Protein AF-A0A957ZXP7-F1 (afdb_monomer)

Nearest PDB structures (foldseek):
  4akv-assembly1_A  TM=2.451E-01  e=3.066E+00  Homo sapiens

Sequence (157 aa):
MKSYTPQIGAIFYSLWALLHIVGAAVLLQQLAGEGATAFLATVGSAAPAAEMPVVSGRVINSVLAYYAWHLLWVGLLVLVVAIWLNWRNSRAGYWLNLAVTGAIEVGLIVTLLRPGTMALTDGGLGLALWLPAVIFSSIGVFNLPPIADRQPLTADS

Secondary structure (DSSP, 8-state):
----HHHHHHHHHHHHHHHHHHHHHHHHHHHHHT-HHHHHHHHTTTS-GGG------HHHHHHHHHHHHHHHHHHHHHHHHHHHTGGGT-HHHHHHHHHHHHHHHHHHIIIIITTTSS-HHHHHHHHHHHHHHHHHHHHHHHSS--GGG--------

Structure (mmCIF, N/CA/C/O backbone):
data_AF-A0A957ZXP7-F1
#
_entry.id   AF-A0A957ZXP7-F1
#
loop_
_atom_site.group_PDB
_atom_site.id
_atom_site.type_symbol
_atom_site.label_atom_id
_atom_site.label_alt_id
_atom_site.label_comp_id
_atom_site.label_asym_id
_atom_site.label_entity_id
_atom_site.label_seq_id
_atom_site.pdbx_PDB_ins_code
_atom_site.Cartn_x
_atom_site.Cartn_y
_atom_site.Cartn_z
_atom_site.occupancy
_atom_site.B_iso_or_equiv
_atom_site.auth_seq_id
_atom_site.auth_comp_id
_atom_site.auth_asym_id
_atom_site.auth_atom_id
_atom_site.pdbx_PDB_model_num
ATOM 1 N N . MET A 1 1 ? -8.230 1.330 32.165 1.00 52.75 1 MET A N 1
ATOM 2 C CA . MET A 1 1 ? -7.358 2.208 31.346 1.00 52.75 1 MET A CA 1
ATOM 3 C C . MET A 1 1 ? -7.851 2.180 29.906 1.00 52.75 1 MET A C 1
ATOM 5 O O . MET A 1 1 ? -8.180 1.098 29.435 1.00 52.75 1 MET A O 1
ATOM 9 N N . LYS A 1 2 ? -7.945 3.325 29.214 1.00 62.47 2 LYS A N 1
ATOM 10 C CA . LYS A 1 2 ? -8.258 3.334 27.773 1.00 62.47 2 LYS A CA 1
ATOM 11 C C . LYS A 1 2 ? -7.072 2.725 27.016 1.00 62.47 2 LYS A C 1
ATOM 13 O O . LYS A 1 2 ? -5.944 3.158 27.223 1.00 62.47 2 LYS A O 1
ATOM 18 N N . SER A 1 3 ? -7.321 1.710 26.192 1.00 80.31 3 SER A N 1
ATOM 19 C CA . SER A 1 3 ? -6.294 1.129 25.323 1.00 80.31 3 SER A CA 1
ATOM 20 C C . SER A 1 3 ? -6.118 1.998 24.075 1.00 80.31 3 SER A C 1
ATOM 22 O O . SER A 1 3 ? -7.107 2.328 23.421 1.00 80.31 3 SER A O 1
ATOM 24 N N . TYR A 1 4 ? -4.870 2.352 23.756 1.00 91.38 4 TYR A N 1
ATOM 25 C CA . TYR A 1 4 ? -4.496 3.095 22.542 1.00 91.38 4 TYR A CA 1
ATOM 26 C C . TYR A 1 4 ? -4.017 2.185 21.400 1.00 91.38 4 TYR A C 1
ATOM 28 O O . TYR A 1 4 ? -3.590 2.653 20.346 1.00 91.38 4 TYR A O 1
ATOM 36 N N . THR A 1 5 ? -4.070 0.869 21.603 1.00 92.50 5 THR A N 1
ATOM 37 C CA . THR A 1 5 ? -3.621 -0.129 20.633 1.00 92.50 5 THR A CA 1
ATOM 38 C C . THR A 1 5 ? -4.253 0.037 19.239 1.00 92.50 5 THR A C 1
ATOM 40 O O . THR A 1 5 ? -3.493 0.072 18.271 1.00 92.50 5 THR A O 1
ATOM 43 N N . PRO A 1 6 ? -5.583 0.201 19.071 1.00 92.75 6 PRO A N 1
ATOM 44 C CA . PRO A 1 6 ? -6.150 0.352 17.729 1.00 92.75 6 PRO A CA 1
ATOM 45 C C . PRO A 1 6 ? -5.708 1.646 17.030 1.00 92.75 6 PRO A C 1
ATOM 47 O O . PRO A 1 6 ? -5.539 1.648 15.813 1.00 92.75 6 PRO A O 1
ATOM 50 N N . GLN A 1 7 ? -5.446 2.726 17.773 1.00 96.50 7 GLN A N 1
ATOM 51 C CA . GLN A 1 7 ? -4.915 3.972 17.217 1.00 96.50 7 GLN A CA 1
ATOM 52 C C . GLN A 1 7 ? -3.473 3.798 16.738 1.00 96.50 7 GLN A C 1
ATOM 54 O O . GLN A 1 7 ? -3.137 4.294 15.669 1.00 96.50 7 GLN A O 1
ATOM 59 N N . ILE A 1 8 ? -2.641 3.046 17.465 1.00 97.38 8 ILE A N 1
ATOM 60 C CA . ILE A 1 8 ? -1.291 2.694 17.000 1.00 97.38 8 ILE A CA 1
ATOM 61 C C . ILE A 1 8 ? -1.383 1.920 15.676 1.00 97.38 8 ILE A C 1
ATOM 63 O O . ILE A 1 8 ? -0.714 2.277 14.710 1.00 97.38 8 ILE A O 1
ATOM 67 N N . GLY A 1 9 ? -2.269 0.921 15.588 1.00 97.69 9 GLY A N 1
ATOM 68 C CA . GLY A 1 9 ? -2.510 0.191 14.339 1.00 97.69 9 GLY A CA 1
ATOM 69 C C . GLY A 1 9 ? -2.978 1.098 13.192 1.00 97.69 9 GLY A C 1
ATOM 70 O O . GLY A 1 9 ? -2.477 0.995 12.073 1.00 97.69 9 GLY A O 1
ATOM 71 N N . ALA A 1 10 ? -3.884 2.038 13.476 1.00 98.38 10 ALA A N 1
ATOM 72 C CA . ALA A 1 10 ? -4.352 3.030 12.511 1.00 98.38 10 ALA A CA 1
ATOM 73 C C . ALA A 1 10 ? -3.239 3.983 12.042 1.00 98.38 10 ALA A C 1
ATOM 75 O O . ALA A 1 10 ? -3.197 4.319 10.858 1.00 98.38 10 ALA A O 1
ATOM 76 N N . ILE A 1 11 ? -2.321 4.388 12.926 1.00 98.69 11 ILE A N 1
ATOM 77 C CA . ILE A 1 11 ? -1.144 5.192 12.566 1.00 98.69 11 ILE A CA 1
ATOM 78 C C . ILE A 1 11 ? -0.277 4.423 11.572 1.00 98.69 11 ILE A C 1
ATOM 80 O O . ILE A 1 11 ? 0.053 4.965 10.521 1.00 98.69 11 ILE A O 1
ATOM 84 N N . PHE A 1 12 ? 0.037 3.156 11.844 1.00 98.75 12 PHE A N 1
ATOM 85 C CA . PHE A 1 12 ? 0.849 2.354 10.929 1.00 98.75 12 PHE A CA 1
ATOM 86 C C . PHE A 1 12 ? 0.167 2.126 9.573 1.00 98.75 12 PHE A C 1
ATOM 88 O O . PHE A 1 12 ? 0.821 2.290 8.547 1.00 98.75 12 PHE A O 1
ATOM 95 N N . TYR A 1 13 ? -1.146 1.858 9.535 1.00 98.75 13 TYR A N 1
ATOM 96 C CA . TYR A 1 13 ? -1.884 1.819 8.264 1.00 98.75 13 TYR A CA 1
ATOM 97 C C . TYR A 1 13 ? -1.862 3.162 7.528 1.00 98.75 13 TYR A C 1
ATOM 99 O O . TYR A 1 13 ? -1.765 3.189 6.305 1.00 98.75 13 TYR A O 1
ATOM 107 N N . SER A 1 14 ? -1.928 4.278 8.256 1.00 98.81 14 SER A N 1
ATOM 108 C CA . SER A 1 14 ? -1.869 5.614 7.655 1.00 98.81 14 SER A CA 1
ATOM 109 C C . SER A 1 14 ? -0.485 5.899 7.071 1.00 98.81 14 SER A C 1
ATOM 111 O O . SER A 1 14 ? -0.386 6.390 5.954 1.00 98.81 14 SER A O 1
ATOM 113 N N . LEU A 1 15 ? 0.587 5.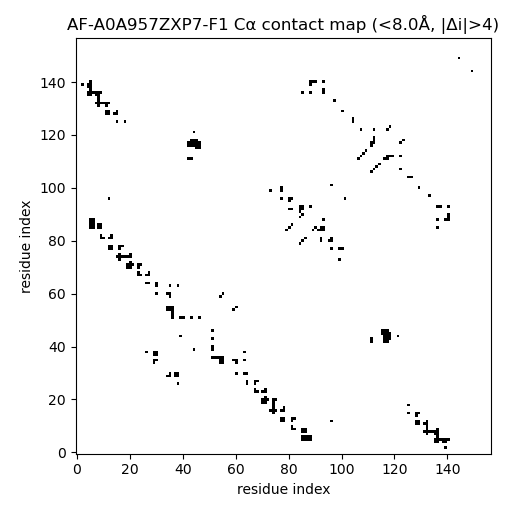541 7.782 1.00 98.81 15 LEU A N 1
ATOM 114 C CA . LEU A 1 15 ? 1.962 5.659 7.287 1.00 98.81 15 LEU A CA 1
ATOM 115 C C . LEU A 1 15 ? 2.192 4.769 6.062 1.00 98.81 15 LEU A C 1
ATOM 117 O O . LEU A 1 15 ? 2.759 5.226 5.073 1.00 98.81 15 LEU A O 1
ATOM 121 N N . TRP A 1 16 ? 1.698 3.530 6.103 1.00 98.75 16 TRP A N 1
ATOM 122 C CA . TRP A 1 16 ? 1.720 2.617 4.963 1.00 98.75 16 TRP A CA 1
ATOM 123 C C . TRP A 1 16 ? 0.999 3.221 3.755 1.00 98.75 16 TRP A C 1
ATOM 125 O O . TRP A 1 16 ? 1.525 3.217 2.645 1.00 98.75 16 TRP A O 1
ATOM 135 N N . ALA A 1 17 ? -0.183 3.799 3.965 1.00 98.81 17 ALA A N 1
ATOM 136 C CA . ALA A 1 17 ? -0.950 4.431 2.903 1.00 98.81 17 ALA A CA 1
ATOM 137 C C . ALA A 1 17 ? -0.224 5.640 2.304 1.00 98.81 17 ALA A C 1
ATOM 139 O O . ALA A 1 17 ? -0.157 5.771 1.084 1.00 98.81 17 ALA A O 1
ATOM 140 N N . LEU A 1 18 ? 0.352 6.500 3.148 1.00 98.81 18 LEU A N 1
ATOM 141 C CA . LEU A 1 18 ? 1.119 7.665 2.707 1.00 98.81 18 LEU A CA 1
ATOM 142 C C . LEU A 1 18 ? 2.351 7.259 1.894 1.00 98.81 18 LEU A C 1
ATOM 144 O O . LEU A 1 18 ? 2.593 7.857 0.848 1.00 98.81 18 LEU A O 1
ATOM 148 N N . LEU A 1 19 ? 3.076 6.219 2.319 1.00 98.38 19 LEU A N 1
ATOM 149 C CA . LEU A 1 19 ? 4.191 5.655 1.557 1.00 98.38 19 LEU A CA 1
ATOM 150 C C . LEU A 1 19 ? 3.755 5.280 0.133 1.00 98.38 19 LEU A C 1
ATOM 152 O O . LEU A 1 19 ? 4.416 5.661 -0.828 1.00 98.38 19 LEU A O 1
ATOM 156 N N . HIS A 1 20 ? 2.626 4.585 -0.011 1.00 98.38 20 HIS A N 1
ATOM 157 C CA . HIS A 1 20 ? 2.142 4.122 -1.313 1.00 98.38 20 HIS A CA 1
ATOM 158 C C . HIS A 1 20 ? 1.532 5.238 -2.166 1.00 98.38 20 HIS A C 1
ATOM 160 O O . HIS A 1 20 ? 1.693 5.219 -3.382 1.00 98.38 20 HIS A O 1
ATOM 166 N N . ILE A 1 21 ? 0.893 6.240 -1.556 1.00 98.81 21 ILE A N 1
ATOM 167 C CA . ILE A 1 21 ? 0.432 7.450 -2.255 1.00 98.81 21 ILE A CA 1
ATOM 168 C C . ILE A 1 21 ? 1.629 8.204 -2.845 1.00 98.81 21 ILE A C 1
ATOM 170 O O . ILE A 1 21 ? 1.619 8.550 -4.026 1.00 98.81 21 ILE A O 1
ATOM 174 N N . VAL A 1 22 ? 2.669 8.436 -2.037 1.00 98.50 22 VAL A N 1
ATOM 175 C CA . VAL A 1 22 ? 3.886 9.133 -2.476 1.00 98.50 22 VAL A CA 1
ATOM 176 C C . VAL A 1 22 ? 4.632 8.305 -3.518 1.00 98.50 22 VAL A C 1
ATOM 178 O O . VAL A 1 22 ? 4.977 8.834 -4.571 1.00 98.50 22 VAL A O 1
ATOM 181 N N . GLY A 1 23 ? 4.822 7.007 -3.276 1.00 97.56 23 GLY A N 1
ATOM 182 C CA . GLY A 1 23 ? 5.458 6.098 -4.229 1.00 97.56 23 GLY A CA 1
ATOM 183 C C . GLY A 1 23 ? 4.726 6.068 -5.571 1.00 97.56 23 GLY A C 1
ATOM 184 O O . GLY A 1 23 ? 5.348 6.228 -6.616 1.00 97.56 23 GLY A O 1
ATOM 185 N N . ALA A 1 24 ? 3.395 5.971 -5.559 1.00 98.38 24 ALA A N 1
ATOM 186 C CA . ALA A 1 24 ? 2.586 6.039 -6.771 1.00 98.38 24 ALA A CA 1
ATOM 187 C C . ALA A 1 24 ? 2.745 7.373 -7.516 1.00 98.38 24 ALA A C 1
ATOM 189 O O . ALA A 1 24 ? 2.884 7.377 -8.738 1.00 98.38 24 ALA A O 1
ATOM 190 N N . ALA A 1 25 ? 2.757 8.501 -6.798 1.00 98.44 25 ALA A N 1
ATOM 191 C CA . ALA A 1 25 ? 2.963 9.816 -7.400 1.00 98.44 25 ALA A CA 1
ATOM 192 C C . ALA A 1 25 ? 4.349 9.941 -8.057 1.00 98.44 25 ALA A C 1
ATOM 194 O O . ALA A 1 25 ? 4.447 10.435 -9.180 1.00 98.44 25 ALA A O 1
ATOM 195 N N . VAL A 1 26 ? 5.400 9.440 -7.399 1.00 97.81 26 VAL A N 1
ATOM 196 C CA . VAL A 1 26 ? 6.764 9.396 -7.951 1.00 97.81 26 VAL A CA 1
ATOM 197 C C . VAL A 1 26 ? 6.814 8.538 -9.215 1.00 97.81 26 VAL A C 1
ATOM 199 O O . VAL A 1 26 ? 7.325 8.987 -10.237 1.00 97.81 26 VAL A O 1
ATOM 202 N N . LEU A 1 27 ? 6.223 7.342 -9.190 1.00 97.75 27 LEU A N 1
ATOM 203 C CA . LEU A 1 27 ? 6.184 6.448 -10.350 1.00 97.75 27 LEU A CA 1
ATOM 204 C C . LEU A 1 27 ? 5.421 7.064 -11.536 1.00 97.75 27 LEU A C 1
ATOM 206 O O . LEU A 1 27 ? 5.847 6.943 -12.685 1.00 97.75 27 LEU A O 1
ATOM 210 N N . LEU A 1 28 ? 4.311 7.762 -11.275 1.00 98.00 28 LEU A N 1
ATOM 211 C CA . LEU A 1 28 ? 3.573 8.504 -12.303 1.00 98.00 28 LEU A CA 1
ATOM 212 C C . LEU A 1 28 ? 4.408 9.653 -12.884 1.00 98.00 28 LEU A C 1
ATOM 214 O O . LEU A 1 28 ? 4.392 9.866 -14.097 1.00 98.00 28 LEU A O 1
ATOM 218 N N . GLN A 1 29 ? 5.162 10.370 -12.046 1.00 97.44 29 GLN A N 1
ATOM 219 C CA . GLN A 1 29 ? 6.054 11.440 -12.492 1.00 97.44 29 GLN A CA 1
ATOM 220 C C . GLN A 1 29 ? 7.198 10.902 -13.364 1.00 97.44 29 GLN A C 1
ATOM 222 O O . GLN A 1 29 ? 7.461 11.461 -14.429 1.00 97.44 29 GLN A O 1
ATOM 227 N N . GLN A 1 30 ? 7.828 9.793 -12.964 1.00 95.88 30 GLN A N 1
ATOM 228 C CA . GLN A 1 30 ? 8.854 9.112 -13.761 1.00 95.88 30 GLN A CA 1
ATOM 229 C C . GLN A 1 30 ? 8.304 8.692 -15.126 1.00 95.88 30 GLN A C 1
ATOM 231 O O . GLN A 1 30 ? 8.927 8.950 -16.151 1.00 95.88 30 GLN A O 1
ATOM 236 N N . LEU A 1 31 ? 7.104 8.110 -15.174 1.00 95.56 31 LEU A N 1
ATOM 237 C CA . LEU A 1 31 ? 6.480 7.714 -16.439 1.00 95.56 31 LEU A CA 1
ATOM 238 C C . LEU A 1 31 ? 6.187 8.903 -17.360 1.00 95.56 31 LEU A C 1
ATOM 240 O O . LEU A 1 31 ? 6.296 8.750 -18.579 1.00 95.56 31 LEU A O 1
ATOM 244 N N . ALA A 1 32 ? 5.832 10.058 -16.794 1.00 94.69 32 ALA A N 1
ATOM 245 C CA . ALA A 1 32 ? 5.548 11.277 -17.545 1.00 94.69 32 ALA A CA 1
ATOM 246 C C . ALA A 1 32 ? 6.814 11.983 -18.066 1.00 94.69 32 ALA A C 1
ATOM 248 O O . ALA A 1 32 ? 6.760 12.594 -19.133 1.00 94.69 32 ALA A O 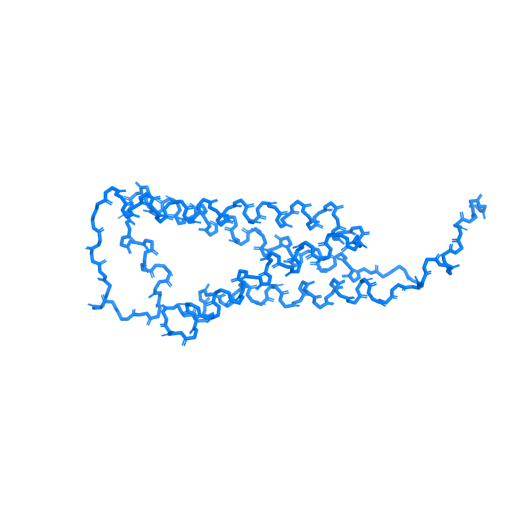1
ATOM 249 N N . GLY A 1 33 ? 7.929 11.921 -17.328 1.00 93.56 33 GLY A N 1
ATOM 250 C CA . GLY A 1 33 ? 9.175 12.617 -17.674 1.00 93.56 33 GLY A CA 1
ATOM 251 C C . GLY A 1 33 ? 10.241 11.742 -18.339 1.00 93.56 33 GLY A C 1
ATOM 252 O O . GLY A 1 33 ? 10.829 12.135 -19.341 1.00 93.56 33 GLY A O 1
ATOM 253 N N . GLU A 1 34 ? 10.486 10.555 -17.787 1.00 93.06 34 GLU A N 1
ATOM 254 C CA . GLU A 1 34 ? 11.612 9.671 -18.132 1.00 93.06 34 GLU A CA 1
ATOM 255 C C . GL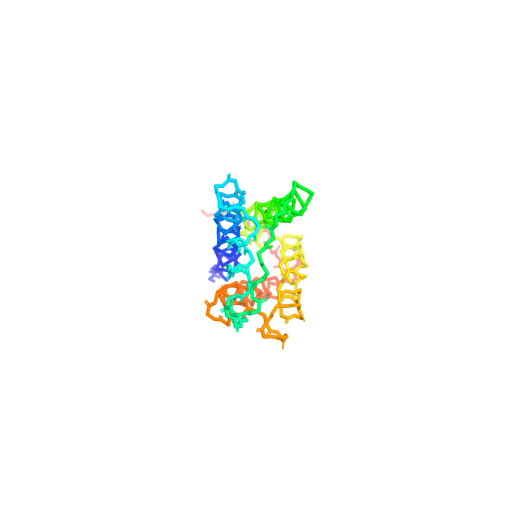U A 1 34 ? 11.163 8.393 -18.863 1.00 93.06 34 GLU A C 1
ATOM 257 O O . GLU A 1 34 ? 11.938 7.753 -19.575 1.00 93.06 34 GLU A O 1
ATOM 262 N N . GLY A 1 35 ? 9.887 8.028 -18.727 1.00 93.25 35 GLY A N 1
ATOM 263 C CA . GLY A 1 35 ? 9.275 6.892 -19.404 1.00 93.25 35 GLY A CA 1
ATOM 264 C C . GLY A 1 35 ? 9.365 5.571 -18.633 1.00 93.25 35 GLY A C 1
ATOM 265 O O . GLY A 1 35 ? 9.666 5.514 -17.442 1.00 93.25 35 GLY A O 1
ATOM 266 N N . ALA A 1 36 ? 9.044 4.476 -19.327 1.00 95.00 36 ALA A N 1
ATOM 267 C CA . ALA A 1 36 ? 8.882 3.154 -18.715 1.00 95.00 36 ALA A CA 1
ATOM 268 C C . ALA A 1 36 ? 10.191 2.584 -18.147 1.00 95.00 36 ALA A C 1
ATOM 270 O O . ALA A 1 36 ? 10.159 1.889 -17.137 1.00 95.00 36 ALA A O 1
ATOM 271 N N . THR A 1 37 ? 11.336 2.891 -18.758 1.00 92.75 37 THR A N 1
ATOM 272 C CA . THR A 1 37 ? 12.640 2.397 -18.295 1.00 92.75 37 THR A CA 1
ATOM 273 C C . THR A 1 37 ? 12.963 2.875 -16.873 1.00 92.75 37 THR A C 1
ATOM 275 O O . THR A 1 37 ? 13.380 2.068 -16.050 1.00 92.75 37 THR A O 1
ATOM 278 N N . ALA A 1 38 ? 12.711 4.148 -16.546 1.00 92.38 38 ALA A N 1
ATOM 279 C CA . ALA A 1 38 ? 12.958 4.693 -15.205 1.00 92.38 38 ALA A CA 1
ATOM 280 C C . ALA A 1 38 ? 12.031 4.086 -14.138 1.00 92.38 38 ALA A C 1
ATOM 282 O O . ALA A 1 38 ? 12.473 3.720 -13.046 1.00 92.38 38 ALA A O 1
ATOM 283 N N . PHE A 1 39 ? 10.753 3.900 -14.488 1.00 94.75 39 PHE A N 1
ATOM 284 C CA . PHE A 1 39 ? 9.801 3.171 -13.650 1.00 94.75 39 PHE A CA 1
ATOM 285 C C . PHE A 1 39 ? 10.314 1.755 -13.344 1.00 94.75 39 PHE A C 1
ATOM 287 O O . PHE A 1 39 ? 10.346 1.328 -12.190 1.00 94.75 39 PHE A O 1
ATOM 294 N N . LEU A 1 40 ? 10.739 1.024 -14.381 1.00 94.12 40 LEU A N 1
ATOM 295 C CA . LEU A 1 40 ? 11.208 -0.354 -14.243 1.00 94.12 40 LEU A CA 1
ATOM 296 C C . LEU A 1 40 ? 12.515 -0.445 -13.457 1.00 94.12 40 LEU A C 1
ATOM 298 O O . LEU A 1 40 ? 12.670 -1.393 -12.703 1.00 94.12 40 LEU A O 1
ATOM 302 N N . ALA A 1 41 ? 13.407 0.542 -13.556 1.00 92.94 41 ALA A N 1
ATOM 303 C CA . ALA A 1 41 ? 14.612 0.600 -12.730 1.00 92.94 41 ALA A CA 1
ATOM 304 C C . ALA A 1 41 ? 14.285 0.750 -11.232 1.00 92.94 41 ALA A C 1
ATOM 306 O O . ALA A 1 41 ? 14.975 0.184 -10.390 1.00 92.94 41 ALA A O 1
ATOM 307 N N . THR A 1 42 ? 13.208 1.469 -10.899 1.00 93.38 42 THR A N 1
ATOM 308 C CA . THR A 1 42 ? 12.751 1.630 -9.510 1.00 93.38 42 THR A CA 1
ATOM 309 C C . THR A 1 42 ? 12.132 0.337 -8.969 1.00 93.38 42 THR A C 1
ATOM 311 O O . THR A 1 42 ? 12.435 -0.083 -7.857 1.00 93.38 42 THR A O 1
ATOM 314 N N . VAL A 1 43 ? 11.270 -0.322 -9.751 1.00 92.56 43 VAL A N 1
ATOM 315 C CA . VAL A 1 43 ? 10.599 -1.566 -9.323 1.00 92.56 43 VAL A CA 1
ATOM 316 C C . VAL A 1 43 ? 11.533 -2.782 -9.399 1.00 92.56 43 VAL A C 1
ATOM 318 O O . VAL A 1 43 ? 11.422 -3.706 -8.599 1.00 92.56 43 VAL A O 1
ATOM 321 N N . GLY A 1 44 ? 12.454 -2.782 -10.358 1.00 93.44 44 GLY A N 1
ATOM 322 C CA . GLY A 1 44 ? 13.432 -3.830 -10.637 1.00 93.44 44 GLY A CA 1
ATOM 323 C C . GLY A 1 44 ? 14.788 -3.600 -9.974 1.00 93.44 44 GLY A C 1
ATOM 324 O O . GLY A 1 44 ? 15.804 -4.030 -10.508 1.00 93.44 44 GLY A O 1
ATOM 325 N N . SER A 1 45 ? 14.832 -2.902 -8.843 1.00 94.81 45 SER A N 1
ATOM 326 C CA . SE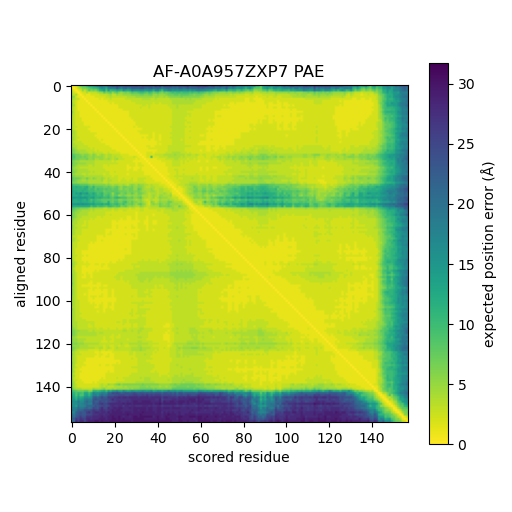R A 1 45 ? 16.067 -2.377 -8.251 1.00 94.81 45 SER A CA 1
ATOM 327 C C . SER A 1 45 ? 17.134 -3.413 -7.871 1.00 94.81 45 SER A C 1
ATOM 329 O O . SER A 1 45 ? 18.297 -3.051 -7.694 1.00 94.81 45 SER A O 1
ATOM 331 N N . ALA A 1 46 ? 16.771 -4.693 -7.745 1.00 94.94 46 ALA A N 1
ATOM 332 C CA . ALA A 1 46 ? 17.724 -5.775 -7.493 1.00 94.94 46 ALA A CA 1
ATOM 333 C C . ALA A 1 46 ? 18.210 -6.472 -8.772 1.00 94.94 46 ALA A C 1
ATOM 335 O O . ALA A 1 46 ? 19.204 -7.201 -8.723 1.00 94.94 46 ALA A O 1
ATOM 336 N N . ALA A 1 47 ? 17.542 -6.263 -9.908 1.00 89.81 47 ALA A N 1
ATOM 337 C CA . ALA A 1 47 ? 17.959 -6.864 -11.163 1.00 89.81 47 ALA A CA 1
ATOM 338 C C . ALA A 1 47 ? 19.196 -6.140 -11.740 1.00 89.81 47 ALA A C 1
ATOM 340 O O . ALA A 1 47 ? 19.322 -4.916 -11.623 1.00 89.81 47 ALA A O 1
ATOM 341 N N . PRO A 1 48 ? 20.131 -6.874 -12.372 1.00 87.69 48 PRO A N 1
ATOM 342 C CA . PRO A 1 48 ? 21.328 -6.280 -12.951 1.00 87.69 48 PRO A CA 1
ATOM 343 C C . PRO A 1 48 ? 20.988 -5.195 -13.976 1.00 87.69 48 PRO A C 1
ATOM 345 O O . PRO A 1 48 ? 20.131 -5.383 -14.836 1.00 87.69 48 PRO A O 1
ATOM 348 N N . ALA A 1 49 ? 21.727 -4.082 -13.962 1.00 84.31 49 ALA A N 1
ATOM 349 C CA . ALA A 1 49 ? 21.514 -2.988 -14.915 1.00 84.31 49 ALA A CA 1
ATOM 350 C C . ALA A 1 49 ? 21.632 -3.437 -16.386 1.00 84.31 49 ALA A C 1
ATOM 352 O O . ALA A 1 49 ? 20.971 -2.879 -17.256 1.00 84.31 49 ALA A O 1
ATOM 353 N N . ALA A 1 50 ? 22.439 -4.467 -16.663 1.00 86.25 50 ALA A N 1
ATOM 354 C CA . ALA A 1 50 ? 22.577 -5.055 -17.995 1.00 86.25 50 ALA A CA 1
ATOM 355 C C . ALA A 1 50 ? 21.307 -5.781 -18.483 1.00 86.25 50 ALA A C 1
ATOM 357 O O . ALA A 1 50 ? 21.133 -5.961 -19.685 1.00 86.25 50 ALA A O 1
ATOM 358 N N . GLU A 1 51 ? 20.429 -6.192 -17.566 1.00 85.62 51 GLU A N 1
ATOM 359 C CA . GLU A 1 51 ? 19.159 -6.860 -17.866 1.00 85.62 51 GLU A CA 1
ATOM 360 C C . GLU A 1 51 ? 17.992 -5.867 -17.974 1.00 85.62 51 GLU A C 1
ATOM 362 O O . GLU A 1 51 ? 16.898 -6.252 -18.386 1.00 85.62 51 GLU A O 1
ATOM 367 N N . MET A 1 52 ? 18.210 -4.587 -17.641 1.00 84.75 52 MET A N 1
ATOM 368 C CA . MET A 1 52 ? 17.169 -3.562 -17.692 1.00 84.75 52 MET A CA 1
ATOM 369 C C . MET A 1 52 ? 16.770 -3.268 -19.141 1.00 84.75 52 MET A C 1
ATOM 371 O O . MET A 1 52 ? 17.581 -2.748 -19.915 1.00 84.75 52 MET A O 1
ATOM 375 N N . PRO A 1 53 ? 15.518 -3.552 -19.537 1.00 84.69 53 PRO A N 1
ATOM 376 C CA . PRO A 1 53 ? 15.090 -3.307 -20.899 1.00 84.69 53 PRO A CA 1
ATOM 377 C C . PRO A 1 53 ? 14.937 -1.804 -21.138 1.00 84.69 53 PRO A C 1
ATOM 379 O O . PRO A 1 53 ? 14.289 -1.092 -20.369 1.00 84.69 53 PRO A O 1
ATOM 382 N N . VAL A 1 54 ? 15.461 -1.324 -22.266 1.00 86.25 54 VAL A N 1
ATOM 383 C CA . VAL A 1 54 ? 15.080 -0.010 -22.790 1.00 86.25 54 VAL A CA 1
ATOM 384 C C . VAL A 1 54 ? 13.699 -0.154 -23.414 1.00 86.25 54 VAL A C 1
ATOM 386 O O . VAL A 1 54 ? 13.546 -0.650 -24.531 1.00 86.25 54 VAL A O 1
ATOM 389 N N . VAL A 1 55 ? 12.675 0.253 -22.671 1.00 86.81 55 VAL A N 1
ATOM 390 C CA . VAL A 1 55 ? 11.285 0.114 -23.097 1.00 86.81 55 VAL A CA 1
ATOM 391 C C . VAL A 1 55 ? 10.795 1.429 -23.681 1.00 86.81 55 VAL A C 1
ATOM 393 O O . VAL A 1 55 ? 10.720 2.448 -22.996 1.00 86.81 55 VAL A O 1
ATOM 396 N N . SER A 1 56 ? 10.399 1.390 -24.951 1.00 82.50 56 SER A N 1
ATOM 397 C CA . SER A 1 56 ? 9.740 2.504 -25.628 1.00 82.50 56 SER A CA 1
ATOM 398 C C . SER A 1 56 ? 8.358 2.081 -26.124 1.00 82.50 56 SER A C 1
ATOM 400 O O . SER A 1 56 ? 8.138 0.932 -26.503 1.00 82.50 56 SER A O 1
ATOM 402 N N . GLY A 1 57 ? 7.399 3.007 -26.085 1.00 88.75 57 GLY A N 1
ATOM 403 C CA . GLY A 1 57 ? 6.054 2.778 -26.610 1.00 88.75 57 GLY A CA 1
ATOM 404 C C . GLY A 1 57 ? 4.938 3.265 -25.690 1.00 88.75 57 GLY A C 1
ATOM 405 O O . GLY A 1 57 ? 4.943 3.045 -24.478 1.00 88.75 57 GLY A O 1
ATOM 406 N N . ARG A 1 58 ? 3.931 3.899 -26.302 1.00 91.94 58 ARG A N 1
ATOM 407 C CA . ARG A 1 58 ? 2.793 4.508 -25.595 1.00 91.94 58 ARG A CA 1
ATOM 408 C C . ARG A 1 58 ? 2.000 3.499 -24.766 1.00 91.94 58 ARG A C 1
ATOM 410 O O . ARG A 1 58 ? 1.575 3.822 -23.662 1.00 91.94 58 ARG A O 1
ATOM 417 N N . VAL A 1 59 ? 1.795 2.294 -25.301 1.00 95.00 59 VAL A N 1
ATOM 418 C CA . VAL A 1 59 ? 0.957 1.263 -24.671 1.00 95.00 59 VAL A CA 1
ATOM 419 C C . VAL A 1 59 ? 1.564 0.795 -23.353 1.00 95.00 59 VAL A C 1
ATOM 421 O O . VAL A 1 59 ? 0.877 0.821 -22.339 1.00 95.00 59 VAL A O 1
ATOM 424 N N . ILE A 1 60 ? 2.852 0.437 -23.341 1.00 94.75 60 ILE A N 1
ATOM 425 C CA . ILE A 1 60 ? 3.512 -0.044 -22.120 1.00 94.75 60 ILE A CA 1
ATOM 426 C C . ILE A 1 60 ? 3.545 1.061 -21.062 1.00 94.75 60 ILE A C 1
ATOM 428 O O . ILE A 1 60 ? 3.165 0.817 -19.921 1.00 94.75 60 ILE A O 1
ATOM 432 N N . ASN A 1 61 ? 3.901 2.289 -21.453 1.00 94.69 61 ASN A N 1
ATOM 433 C CA . ASN A 1 61 ? 3.873 3.434 -20.544 1.00 94.69 61 ASN A CA 1
ATOM 434 C C . ASN A 1 61 ? 2.473 3.634 -19.925 1.00 94.69 61 ASN A C 1
ATOM 436 O O . ASN A 1 61 ? 2.352 3.765 -18.711 1.00 94.69 61 ASN A O 1
ATOM 440 N N . SER A 1 62 ? 1.409 3.537 -20.732 1.00 95.38 62 SER A N 1
ATOM 441 C CA . SER A 1 62 ? 0.024 3.672 -20.251 1.00 95.38 62 SER A CA 1
ATOM 442 C C . SER A 1 62 ? -0.390 2.548 -19.295 1.00 95.38 62 SER A C 1
ATOM 444 O O . SER A 1 62 ? -1.093 2.803 -18.322 1.00 95.38 62 SER A O 1
ATOM 446 N N . VAL A 1 63 ? 0.051 1.309 -19.537 1.00 96.94 63 VAL A N 1
ATOM 447 C CA . VAL A 1 63 ? -0.227 0.167 -18.650 1.00 96.94 63 VAL A CA 1
ATOM 448 C C . VAL A 1 63 ? 0.485 0.329 -17.305 1.00 96.94 63 VAL A C 1
ATOM 450 O O . VAL A 1 63 ? -0.127 0.131 -16.259 1.00 96.94 63 VAL A O 1
ATOM 453 N N . LEU A 1 64 ? 1.754 0.745 -17.304 1.00 96.81 64 LEU A N 1
ATOM 454 C CA . LEU A 1 64 ? 2.488 1.019 -16.063 1.00 96.81 64 LEU A CA 1
ATOM 455 C C . LEU A 1 64 ? 1.879 2.201 -15.297 1.00 96.81 64 LEU A C 1
ATOM 457 O O . LEU A 1 64 ? 1.717 2.127 -14.079 1.00 96.81 64 LEU A O 1
ATOM 461 N N . ALA A 1 65 ? 1.455 3.250 -16.009 1.00 97.44 65 ALA A N 1
ATOM 462 C CA . ALA A 1 65 ? 0.756 4.385 -15.411 1.00 97.44 65 ALA A CA 1
ATOM 463 C C . ALA A 1 65 ? -0.568 3.950 -14.781 1.00 97.44 65 ALA A C 1
ATOM 465 O O . ALA A 1 65 ? -0.902 4.387 -13.683 1.00 97.44 65 ALA A O 1
ATOM 466 N N . TYR A 1 66 ? -1.296 3.040 -15.432 1.00 98.00 66 TYR A N 1
ATOM 467 C CA . TYR A 1 66 ? -2.509 2.453 -14.880 1.00 98.00 66 TYR A CA 1
ATOM 468 C C . TYR A 1 66 ? -2.230 1.702 -13.570 1.00 98.00 66 TYR A C 1
ATOM 470 O O . TYR A 1 66 ? -2.968 1.891 -12.605 1.00 98.00 66 TYR A O 1
ATOM 478 N N . TYR A 1 67 ? -1.149 0.922 -13.471 1.00 96.56 67 TYR A N 1
ATOM 479 C CA . TYR A 1 67 ? -0.777 0.265 -12.210 1.00 96.56 67 TYR A CA 1
ATOM 480 C C . TYR A 1 67 ? -0.402 1.260 -11.105 1.00 96.56 67 TYR A C 1
ATOM 482 O O . TYR A 1 67 ? -0.908 1.144 -9.988 1.00 96.56 67 TYR A O 1
ATOM 490 N N . ALA A 1 68 ? 0.420 2.270 -11.409 1.00 97.88 68 ALA A N 1
ATOM 491 C CA . ALA A 1 68 ? 0.768 3.316 -10.444 1.00 97.88 68 ALA A CA 1
ATOM 492 C C . ALA A 1 68 ? -0.477 4.089 -9.975 1.00 97.88 68 ALA A C 1
ATOM 494 O O . ALA A 1 68 ? -0.648 4.362 -8.789 1.00 97.88 68 ALA A O 1
ATOM 495 N N . TRP A 1 69 ? -1.409 4.360 -10.888 1.00 98.31 69 TRP A N 1
ATOM 496 C CA . TRP A 1 69 ? -2.702 4.960 -10.572 1.00 98.31 69 TRP A CA 1
ATOM 497 C C . TRP A 1 69 ? -3.543 4.094 -9.624 1.00 98.31 69 TRP A C 1
ATOM 499 O O . TRP A 1 69 ? -4.141 4.615 -8.685 1.00 98.31 69 TRP A O 1
ATOM 509 N N . HIS A 1 70 ? -3.570 2.771 -9.810 1.00 98.12 70 HIS A N 1
ATOM 510 C CA . HIS A 1 70 ? -4.262 1.870 -8.877 1.00 98.12 70 HIS A CA 1
ATOM 511 C C . HIS A 1 70 ? -3.614 1.882 -7.498 1.00 98.12 70 HIS A C 1
ATOM 513 O O . HIS A 1 70 ? -4.326 1.918 -6.495 1.00 98.12 70 HIS A O 1
ATOM 519 N N . LEU A 1 71 ? -2.282 1.912 -7.440 1.00 97.88 71 LEU A N 1
ATOM 520 C CA . LEU A 1 71 ? -1.551 1.983 -6.179 1.00 97.88 71 LEU A CA 1
ATOM 521 C C . LEU A 1 71 ? -1.904 3.248 -5.384 1.00 97.88 71 LEU A C 1
ATOM 523 O O . LEU A 1 71 ? -2.138 3.166 -4.177 1.00 97.88 71 LEU A O 1
ATOM 527 N N . LEU A 1 72 ? -2.033 4.389 -6.069 1.00 98.56 72 LEU A N 1
ATOM 528 C CA . LEU A 1 72 ? -2.487 5.648 -5.475 1.00 98.56 72 LEU A CA 1
ATOM 529 C C . LEU A 1 72 ? -3.866 5.494 -4.817 1.00 98.56 72 LEU A C 1
ATOM 531 O O . LEU A 1 72 ? -4.043 5.849 -3.651 1.00 98.56 72 LEU A O 1
ATOM 535 N N . TRP A 1 73 ? -4.843 4.949 -5.547 1.00 98.62 73 TRP A N 1
ATOM 536 C CA . TRP A 1 73 ? -6.208 4.787 -5.037 1.00 98.62 73 TRP A CA 1
ATOM 537 C C . TRP A 1 73 ? -6.316 3.758 -3.918 1.00 98.62 73 TRP A C 1
ATOM 539 O O . TRP A 1 73 ? -7.081 3.968 -2.977 1.00 98.62 73 TRP A O 1
ATOM 549 N N . VAL A 1 74 ? -5.530 2.683 -3.975 1.00 98.62 74 VAL A N 1
ATOM 550 C CA . VAL A 1 74 ? -5.422 1.724 -2.870 1.00 98.62 74 VAL A CA 1
ATOM 551 C C . VAL A 1 74 ? -4.870 2.413 -1.624 1.00 98.62 74 VAL A C 1
ATOM 553 O O . VAL A 1 74 ? -5.455 2.275 -0.551 1.00 98.62 74 VAL A O 1
ATOM 556 N N . GLY A 1 75 ? -3.807 3.211 -1.758 1.00 98.69 75 GLY A N 1
ATOM 557 C CA . GLY A 1 75 ? -3.276 4.012 -0.655 1.00 98.69 75 GLY A CA 1
ATOM 558 C C . GLY A 1 75 ? -4.332 4.955 -0.068 1.00 98.69 75 GLY A C 1
ATOM 559 O O . GLY A 1 75 ? -4.553 4.958 1.141 1.00 98.69 75 GLY A O 1
ATOM 560 N N . LEU A 1 76 ? -5.064 5.692 -0.910 1.00 98.81 76 LEU A N 1
ATOM 561 C CA . LEU A 1 76 ? -6.147 6.578 -0.463 1.00 98.81 76 LEU A CA 1
ATOM 562 C C . LEU A 1 76 ? -7.261 5.825 0.276 1.00 98.81 76 LEU A C 1
ATOM 564 O O . LEU A 1 76 ? -7.701 6.274 1.335 1.00 98.81 76 LEU A O 1
ATOM 568 N N . LEU A 1 77 ? -7.695 4.672 -0.242 1.00 98.75 77 LEU A N 1
ATOM 569 C CA . LEU A 1 77 ? -8.694 3.827 0.415 1.00 98.75 77 LEU A CA 1
ATOM 570 C C . LEU A 1 77 ? -8.214 3.390 1.803 1.00 98.75 77 LEU A C 1
ATOM 572 O O . LEU A 1 77 ? -8.943 3.554 2.782 1.00 98.75 77 LEU A O 1
ATOM 576 N N . VAL A 1 78 ? -6.985 2.877 1.896 1.00 98.88 78 VAL A N 1
ATOM 577 C CA . VAL A 1 78 ? -6.404 2.412 3.162 1.00 98.88 78 VAL A CA 1
ATOM 578 C C . VAL A 1 78 ? -6.283 3.558 4.163 1.00 98.88 78 VAL A C 1
ATOM 580 O O . VAL A 1 78 ? -6.592 3.361 5.338 1.00 98.88 78 VAL A O 1
ATOM 583 N N . LEU A 1 79 ? -5.916 4.762 3.713 1.00 98.81 79 LEU A N 1
ATOM 584 C CA . LEU A 1 79 ? -5.846 5.956 4.557 1.00 98.81 79 LEU A CA 1
ATOM 585 C C . LEU A 1 79 ? -7.222 6.339 5.115 1.00 98.81 79 LEU A C 1
ATOM 587 O O . LEU A 1 79 ? -7.372 6.551 6.318 1.00 98.81 79 LEU A O 1
ATOM 591 N N . VAL A 1 80 ? -8.239 6.398 4.254 1.00 98.75 80 VAL A N 1
ATOM 592 C CA . VAL A 1 80 ? -9.614 6.729 4.653 1.00 98.75 80 VAL A CA 1
ATOM 593 C C . VAL A 1 80 ? -10.141 5.713 5.667 1.00 98.75 80 VAL A C 1
ATOM 595 O O . VAL A 1 80 ? -10.664 6.092 6.718 1.00 98.75 80 VAL A O 1
ATOM 598 N N . VAL A 1 81 ? -9.957 4.420 5.396 1.00 98.75 81 VAL A N 1
ATOM 599 C CA . VAL A 1 81 ? -10.357 3.339 6.304 1.00 98.75 81 VAL A CA 1
ATOM 600 C C . VAL A 1 81 ? -9.569 3.412 7.617 1.00 98.75 81 VAL A C 1
ATOM 602 O O . VAL A 1 81 ? -10.166 3.290 8.689 1.00 98.75 81 VAL A O 1
ATOM 605 N N . ALA A 1 82 ? -8.269 3.714 7.566 1.00 98.62 82 ALA A N 1
ATOM 606 C CA . ALA A 1 82 ? -7.438 3.856 8.756 1.00 98.62 82 ALA A CA 1
ATOM 607 C C . ALA A 1 82 ? -7.948 4.973 9.680 1.00 98.62 82 ALA A C 1
ATOM 609 O O . ALA A 1 82 ? -8.180 4.737 10.868 1.00 98.62 82 ALA A O 1
ATOM 610 N N . ILE A 1 83 ? -8.184 6.168 9.130 1.00 98.44 83 ILE A N 1
ATOM 611 C CA . ILE A 1 83 ? -8.586 7.355 9.898 1.00 98.44 83 ILE A CA 1
ATOM 612 C C . ILE A 1 83 ? -10.032 7.233 10.394 1.00 98.44 83 ILE A C 1
ATOM 614 O O . ILE A 1 83 ? -10.328 7.572 11.541 1.00 98.44 83 ILE A O 1
ATOM 618 N N . TRP A 1 84 ? -10.962 6.765 9.558 1.00 98.06 84 TRP A N 1
ATOM 619 C CA . TRP A 1 84 ? -12.385 6.775 9.914 1.00 98.06 84 TRP A CA 1
ATOM 620 C C . TRP A 1 84 ? -12.854 5.506 10.620 1.00 98.06 84 TRP A C 1
ATOM 622 O O . TRP A 1 84 ? -13.796 5.579 11.417 1.00 98.06 84 TRP A O 1
ATOM 632 N N . LEU A 1 85 ? -12.223 4.359 10.358 1.00 97.56 85 LEU A N 1
ATOM 633 C CA . LEU A 1 85 ? -12.673 3.061 10.859 1.00 97.56 85 LEU A CA 1
ATOM 634 C C . LEU A 1 85 ? -11.664 2.426 11.823 1.00 97.56 85 LEU A C 1
ATOM 636 O O . LEU A 1 85 ? -12.050 2.134 12.958 1.00 97.56 85 LEU A O 1
ATOM 640 N N . ASN A 1 86 ? -10.393 2.236 11.444 1.00 97.25 86 ASN A N 1
ATOM 641 C CA . ASN A 1 86 ? -9.410 1.610 12.348 1.00 97.25 86 ASN A CA 1
ATOM 642 C C . ASN A 1 86 ? -9.149 2.462 13.592 1.00 97.25 86 ASN A C 1
ATOM 644 O O . ASN A 1 86 ? -9.089 1.915 14.690 1.00 97.25 86 ASN A O 1
ATOM 648 N N . TRP A 1 87 ? -9.093 3.791 13.455 1.00 97.44 87 TRP A N 1
ATOM 649 C CA . TRP A 1 87 ? -8.916 4.706 14.589 1.00 97.44 87 TRP A CA 1
ATOM 650 C C . TRP A 1 87 ? -10.002 4.544 15.662 1.00 97.44 87 TRP A C 1
ATOM 652 O O . TRP A 1 87 ? -9.751 4.692 16.857 1.00 97.44 87 TRP A O 1
ATOM 662 N N . ARG A 1 88 ? -11.224 4.209 15.231 1.00 95.00 88 ARG A N 1
ATOM 663 C CA . ARG A 1 88 ? -12.387 3.955 16.095 1.00 95.00 88 ARG A CA 1
ATOM 664 C C . ARG A 1 88 ? -12.538 2.476 16.465 1.00 95.00 88 ARG A C 1
ATOM 666 O O . ARG A 1 88 ? -13.564 2.090 17.018 1.00 95.00 88 ARG A O 1
ATOM 673 N N . ASN A 1 89 ? -11.535 1.656 16.151 1.00 95.12 89 ASN A N 1
ATOM 674 C CA . ASN A 1 89 ? -11.514 0.213 16.368 1.00 95.12 89 ASN A CA 1
ATOM 675 C C . ASN A 1 89 ? -12.714 -0.529 15.739 1.00 95.12 89 ASN A C 1
ATOM 677 O O . ASN A 1 89 ? -13.312 -1.425 16.338 1.00 95.12 89 ASN A O 1
ATOM 681 N N . SER A 1 90 ? -13.112 -0.125 14.530 1.00 95.62 90 SER A N 1
ATOM 682 C CA . SER A 1 90 ? -14.208 -0.761 13.793 1.00 95.62 90 SER A CA 1
ATOM 683 C C . SER A 1 90 ? -13.789 -2.118 13.221 1.00 95.62 90 SER A C 1
ATOM 685 O O . SER A 1 90 ? -12.795 -2.214 12.500 1.00 95.62 90 SER A O 1
ATOM 687 N N . ARG A 1 91 ? -14.605 -3.159 13.452 1.00 95.31 91 ARG A N 1
ATOM 688 C CA . ARG A 1 91 ? -14.396 -4.505 12.878 1.00 95.31 91 ARG A CA 1
ATOM 689 C C . ARG A 1 91 ? -14.400 -4.494 11.350 1.00 95.31 91 ARG A C 1
ATOM 691 O O . ARG A 1 91 ? -13.627 -5.224 10.741 1.00 95.31 91 ARG A O 1
ATOM 698 N N . ALA A 1 92 ? -15.247 -3.668 10.737 1.00 97.00 92 ALA A N 1
ATOM 699 C CA . ALA A 1 92 ? -15.271 -3.523 9.284 1.00 97.00 92 ALA A CA 1
ATOM 700 C C . ALA A 1 92 ? -13.957 -2.908 8.777 1.00 97.00 92 ALA A C 1
ATOM 702 O O . ALA A 1 92 ? -13.360 -3.436 7.847 1.00 97.00 92 ALA A O 1
ATOM 703 N N . GLY A 1 93 ? -13.464 -1.854 9.440 1.00 97.75 93 GLY A N 1
ATOM 704 C CA . GLY A 1 93 ? -12.180 -1.235 9.092 1.00 97.75 93 GLY A CA 1
ATOM 705 C C . GLY A 1 93 ? -10.993 -2.178 9.257 1.00 97.75 93 GLY A C 1
ATOM 706 O O . GLY A 1 93 ? -10.104 -2.204 8.411 1.00 97.75 93 GLY A O 1
ATOM 707 N N . TYR A 1 94 ? -11.006 -3.002 10.307 1.00 98.06 94 TYR A N 1
ATOM 708 C CA . TYR A 1 94 ? -10.009 -4.051 10.506 1.00 98.06 94 TYR A CA 1
ATOM 709 C C . TYR A 1 94 ? -9.944 -5.016 9.323 1.00 98.06 94 TYR A C 1
ATOM 711 O O . TYR A 1 94 ? -8.879 -5.161 8.728 1.00 98.06 94 TYR A O 1
ATOM 719 N N . TRP A 1 95 ? -11.071 -5.635 8.959 1.00 98.38 95 TRP A N 1
ATOM 720 C CA . TRP A 1 95 ? -11.091 -6.617 7.875 1.00 98.38 95 TRP A CA 1
ATOM 721 C C . TRP A 1 95 ? -10.795 -5.990 6.513 1.00 98.38 95 TRP A C 1
ATOM 723 O O . TRP A 1 95 ? -10.074 -6.597 5.727 1.00 98.38 95 TRP A O 1
ATOM 733 N N . LEU A 1 96 ? -11.289 -4.774 6.252 1.00 98.50 96 LEU A N 1
ATOM 734 C CA . LEU A 1 96 ? -11.008 -4.048 5.011 1.00 98.50 96 LEU A CA 1
ATOM 735 C C . LEU A 1 96 ? -9.512 -3.776 4.846 1.00 98.50 96 LEU A C 1
ATOM 737 O O . LEU A 1 96 ? -8.928 -4.200 3.849 1.00 98.50 96 LEU A O 1
ATOM 741 N N . ASN A 1 97 ? -8.877 -3.122 5.824 1.00 98.62 97 ASN A N 1
ATOM 742 C CA . ASN A 1 97 ? -7.454 -2.813 5.711 1.00 98.62 97 ASN A CA 1
ATOM 743 C C . ASN A 1 97 ? -6.594 -4.075 5.733 1.00 98.62 97 ASN A C 1
ATOM 745 O O . ASN A 1 97 ? -5.666 -4.158 4.935 1.00 98.62 97 ASN A O 1
ATOM 749 N N . LEU A 1 98 ? -6.920 -5.078 6.556 1.00 98.56 98 LEU A N 1
ATOM 750 C CA . LEU A 1 98 ? -6.189 -6.347 6.567 1.00 98.56 98 LEU A CA 1
ATOM 751 C C . LEU A 1 98 ? -6.237 -7.042 5.201 1.00 98.56 98 LEU A C 1
ATOM 753 O O . LEU A 1 98 ? -5.197 -7.457 4.699 1.00 98.56 98 LEU A O 1
ATOM 757 N N . ALA A 1 99 ? -7.422 -7.160 4.595 1.00 98.62 99 ALA A N 1
ATOM 758 C CA . ALA A 1 99 ? -7.584 -7.848 3.319 1.00 98.62 99 ALA A CA 1
ATOM 759 C C . ALA A 1 99 ? -6.887 -7.100 2.174 1.00 98.62 99 ALA A C 1
ATOM 761 O O . ALA A 1 99 ? -6.139 -7.710 1.414 1.00 98.62 99 ALA A O 1
ATOM 762 N N . VAL A 1 100 ? -7.099 -5.783 2.069 1.00 98.62 100 VAL A N 1
ATOM 763 C CA . VAL A 1 100 ? -6.524 -4.969 0.988 1.00 98.62 100 VAL A CA 1
ATOM 764 C C . VAL A 1 100 ? -5.004 -4.917 1.098 1.00 98.62 100 VAL A C 1
ATOM 766 O O . VAL A 1 100 ? -4.313 -5.289 0.155 1.00 98.62 100 VAL A O 1
ATOM 769 N N . THR A 1 101 ? -4.470 -4.501 2.248 1.00 98.62 101 THR A N 1
ATOM 770 C CA . THR A 1 101 ? -3.012 -4.382 2.416 1.00 98.62 101 THR A CA 1
ATOM 771 C C . THR A 1 101 ? -2.333 -5.747 2.405 1.00 98.62 101 THR A C 1
ATOM 773 O O . THR A 1 101 ? -1.294 -5.896 1.777 1.00 98.62 101 THR A O 1
ATOM 776 N N . GLY A 1 102 ? -2.950 -6.773 2.999 1.00 98.44 102 GLY A N 1
ATOM 777 C CA . GLY A 1 102 ? -2.426 -8.135 2.966 1.00 98.44 102 GLY A CA 1
ATOM 778 C C . GLY A 1 102 ? -2.317 -8.687 1.545 1.00 98.44 102 GLY A C 1
ATOM 779 O O . GLY A 1 102 ? -1.305 -9.292 1.209 1.00 98.44 102 GLY A O 1
ATOM 780 N N . ALA A 1 103 ? -3.307 -8.438 0.680 1.00 98.44 103 ALA A N 1
ATOM 781 C CA . ALA A 1 103 ? -3.229 -8.843 -0.723 1.00 98.44 103 ALA A CA 1
ATOM 782 C C . ALA A 1 103 ? -2.074 -8.148 -1.467 1.00 98.44 103 ALA A C 1
ATOM 784 O O . ALA A 1 103 ? -1.368 -8.799 -2.238 1.00 98.44 103 ALA A O 1
ATOM 785 N N . ILE A 1 104 ? -1.852 -6.854 -1.208 1.00 97.94 104 ILE A N 1
ATOM 786 C CA . ILE A 1 104 ? -0.740 -6.093 -1.794 1.00 97.94 104 ILE A CA 1
ATOM 787 C C . ILE A 1 104 ? 0.611 -6.628 -1.311 1.00 97.94 104 ILE A C 1
ATOM 789 O O . ILE A 1 104 ? 1.478 -6.898 -2.136 1.00 97.94 104 ILE A O 1
ATOM 793 N N . GLU A 1 105 ? 0.780 -6.843 -0.007 1.00 97.88 105 GLU A N 1
ATOM 794 C CA . GLU A 1 105 ? 2.041 -7.325 0.572 1.00 97.88 105 GLU A CA 1
ATOM 795 C C . GLU A 1 105 ? 2.368 -8.762 0.146 1.00 97.88 105 GLU A C 1
ATOM 797 O O . GLU A 1 105 ? 3.508 -9.077 -0.192 1.00 97.88 105 GLU A O 1
ATOM 802 N N . VAL A 1 106 ? 1.363 -9.642 0.070 1.00 98.38 106 VAL A N 1
ATOM 803 C CA . VAL A 1 106 ? 1.546 -10.985 -0.502 1.00 98.38 106 VAL A CA 1
ATOM 804 C C . VAL A 1 106 ? 1.948 -10.888 -1.974 1.00 98.38 106 VAL A C 1
ATOM 806 O O . VAL A 1 106 ? 2.860 -11.597 -2.403 1.00 98.38 106 VAL A O 1
ATOM 809 N N . GLY A 1 107 ? 1.319 -9.991 -2.739 1.00 97.56 107 GLY A N 1
ATOM 810 C CA . GLY A 1 107 ? 1.699 -9.701 -4.120 1.00 97.56 107 GLY A CA 1
ATOM 811 C C . GLY A 1 107 ? 3.156 -9.250 -4.237 1.00 97.56 107 GLY A C 1
ATOM 812 O O . GLY A 1 107 ? 3.914 -9.853 -4.997 1.00 97.56 107 GLY A O 1
ATOM 813 N N . LEU A 1 108 ? 3.575 -8.259 -3.445 1.00 96.44 108 LEU A N 1
ATOM 814 C CA . LEU A 1 108 ? 4.952 -7.760 -3.375 1.00 96.44 108 LEU A CA 1
ATOM 815 C C . LEU A 1 108 ? 5.944 -8.895 -3.092 1.00 96.44 108 LEU A C 1
ATOM 817 O O . LEU A 1 108 ? 6.927 -9.064 -3.817 1.00 96.44 108 LEU A O 1
ATOM 821 N N . ILE A 1 109 ? 5.670 -9.713 -2.072 1.00 97.88 109 ILE A N 1
ATOM 822 C CA . ILE A 1 109 ? 6.543 -10.829 -1.699 1.00 97.88 109 ILE A CA 1
ATOM 823 C C . ILE A 1 109 ? 6.653 -11.832 -2.846 1.00 97.88 109 ILE A C 1
ATOM 825 O O . ILE A 1 109 ? 7.758 -12.200 -3.237 1.00 97.88 109 ILE A O 1
ATOM 829 N N . VAL A 1 110 ? 5.525 -12.298 -3.381 1.00 98.31 110 VAL A N 1
ATOM 830 C CA . VAL A 1 110 ? 5.506 -13.401 -4.350 1.00 98.31 110 VAL A CA 1
ATOM 831 C C . VAL A 1 110 ? 6.051 -12.975 -5.711 1.00 98.31 110 VAL A C 1
ATOM 833 O O . VAL A 1 110 ? 6.701 -13.785 -6.371 1.00 98.31 110 VAL A O 1
ATOM 836 N N . THR A 1 111 ? 5.800 -11.732 -6.126 1.00 96.06 111 THR A N 1
ATOM 837 C CA . THR A 1 111 ? 6.073 -11.279 -7.498 1.00 96.06 111 THR A CA 1
ATOM 838 C C . THR A 1 111 ? 7.335 -10.436 -7.644 1.00 96.06 111 THR A C 1
ATOM 840 O O . THR A 1 111 ? 7.896 -10.422 -8.734 1.00 96.06 111 THR A O 1
ATOM 843 N N . LEU A 1 112 ? 7.808 -9.773 -6.581 1.00 95.81 112 LEU A N 1
ATOM 844 C CA . LEU A 1 112 ? 8.945 -8.848 -6.668 1.00 95.81 112 LEU A CA 1
ATOM 845 C C . LEU A 1 112 ? 10.105 -9.237 -5.749 1.00 95.81 112 LEU A C 1
ATOM 847 O O . LEU A 1 112 ? 11.239 -9.331 -6.218 1.00 95.81 112 LEU A O 1
ATOM 851 N N . LEU A 1 113 ? 9.843 -9.511 -4.466 1.00 96.50 113 LEU A N 1
ATOM 852 C CA . LEU A 1 113 ? 10.915 -9.810 -3.505 1.00 96.50 113 LEU A CA 1
ATOM 853 C C . LEU A 1 113 ? 11.437 -11.245 -3.637 1.00 96.50 113 LEU A C 1
ATOM 855 O O . LEU A 1 113 ? 12.642 -11.457 -3.733 1.00 96.50 113 LEU A O 1
ATOM 859 N N . ARG A 1 114 ? 10.550 -12.250 -3.671 1.00 96.69 114 ARG A N 1
ATOM 860 C CA . ARG A 1 114 ? 10.939 -13.666 -3.790 1.00 96.69 114 ARG A CA 1
ATOM 861 C C . ARG A 1 114 ? 11.712 -13.959 -5.084 1.00 96.69 114 ARG A C 1
ATOM 863 O O . ARG A 1 114 ? 12.676 -14.717 -4.998 1.00 96.69 114 ARG A O 1
ATOM 870 N N . PRO A 1 115 ? 11.339 -13.407 -6.256 1.00 95.12 115 PRO A N 1
ATOM 871 C CA . PRO A 1 115 ? 12.118 -13.591 -7.481 1.00 95.12 115 PRO A CA 1
ATOM 872 C C . PRO A 1 115 ? 13.434 -12.802 -7.511 1.00 95.12 115 PRO A C 1
ATOM 874 O O . PRO A 1 115 ? 14.223 -13.003 -8.427 1.00 95.12 115 PRO A O 1
ATOM 877 N N . GLY A 1 116 ? 13.676 -11.909 -6.545 1.00 94.12 116 GLY A N 1
ATOM 878 C CA . GLY A 1 116 ? 14.858 -11.045 -6.532 1.00 94.12 116 GLY A CA 1
ATOM 879 C C . GLY A 1 116 ? 14.798 -9.902 -7.547 1.00 94.12 116 GLY A C 1
ATOM 880 O O . GLY A 1 116 ? 15.834 -9.360 -7.907 1.00 94.12 116 GLY A O 1
ATOM 881 N N . THR A 1 117 ? 13.605 -9.535 -8.024 1.00 94.31 117 THR A N 1
ATOM 882 C CA . THR A 1 117 ? 13.416 -8.400 -8.939 1.00 94.31 117 THR A CA 1
ATOM 883 C C . THR A 1 117 ? 13.576 -7.072 -8.203 1.00 94.31 117 THR A C 1
ATOM 885 O O . THR A 1 117 ? 14.236 -6.170 -8.706 1.00 94.31 117 THR A O 1
ATOM 888 N N . MET A 1 118 ? 13.030 -6.962 -6.991 1.00 96.12 118 MET A N 1
ATOM 889 C CA . MET A 1 118 ? 13.138 -5.770 -6.145 1.00 96.12 118 MET A CA 1
ATOM 890 C C . MET A 1 118 ? 14.025 -6.048 -4.933 1.00 96.12 118 MET A C 1
ATOM 892 O O . MET A 1 118 ? 13.903 -7.099 -4.298 1.00 96.12 118 MET A O 1
ATOM 896 N N . ALA A 1 119 ? 14.882 -5.093 -4.570 1.00 95.50 119 ALA A N 1
ATOM 897 C CA . ALA A 1 119 ? 15.683 -5.203 -3.358 1.00 95.50 119 ALA A CA 1
ATOM 898 C C . ALA A 1 119 ? 14.811 -5.043 -2.103 1.00 95.50 119 ALA A C 1
ATOM 900 O O . ALA A 1 119 ? 13.872 -4.245 -2.060 1.00 95.50 119 ALA A O 1
ATOM 901 N N . LEU A 1 120 ? 15.158 -5.761 -1.029 1.00 94.88 120 LEU A N 1
ATOM 902 C CA . LEU A 1 120 ? 14.438 -5.655 0.245 1.00 94.88 120 LEU A CA 1
ATOM 903 C C . LEU A 1 120 ? 14.516 -4.241 0.842 1.00 94.88 120 LEU A C 1
ATOM 905 O O . LEU A 1 120 ? 13.617 -3.841 1.569 1.00 94.88 120 LEU A O 1
ATOM 909 N N . THR A 1 121 ? 15.556 -3.470 0.533 1.00 93.69 121 THR A N 1
ATOM 910 C CA . THR A 1 121 ? 15.678 -2.072 0.969 1.00 93.69 121 THR A CA 1
ATOM 911 C C . THR A 1 121 ? 14.635 -1.157 0.336 1.00 93.69 121 THR A C 1
ATOM 913 O O . THR A 1 121 ? 14.231 -0.191 0.977 1.00 93.69 121 THR A O 1
ATOM 916 N N . ASP A 1 122 ? 14.159 -1.487 -0.866 1.00 92.81 122 ASP A N 1
ATOM 917 C CA . ASP A 1 122 ? 13.198 -0.662 -1.604 1.00 92.81 122 ASP A CA 1
ATOM 918 C C . ASP A 1 122 ? 11.756 -1.120 -1.353 1.00 92.81 122 ASP A C 1
ATOM 920 O O . ASP A 1 122 ? 10.863 -0.296 -1.171 1.00 92.81 122 ASP A O 1
ATOM 924 N N . GLY A 1 123 ? 11.525 -2.436 -1.260 1.00 91.69 123 GLY A N 1
ATOM 925 C CA . GLY A 1 123 ? 10.199 -3.000 -0.970 1.00 91.69 123 GLY A CA 1
ATOM 926 C C . GLY A 1 123 ? 9.895 -3.217 0.519 1.00 91.69 123 GLY A C 1
ATOM 927 O O . GLY A 1 123 ? 8.737 -3.320 0.917 1.00 91.69 123 GLY A O 1
ATOM 928 N N . GLY A 1 124 ? 10.910 -3.297 1.380 1.00 95.19 124 GLY A N 1
ATOM 929 C CA . GLY A 1 124 ? 10.755 -3.759 2.765 1.00 95.19 124 GLY A CA 1
ATOM 930 C C . GLY A 1 124 ? 10.072 -2.769 3.703 1.00 95.19 124 GLY A C 1
ATOM 931 O O . GLY A 1 124 ? 9.529 -3.181 4.729 1.00 95.19 124 GLY A O 1
ATOM 932 N N . LEU A 1 125 ? 10.052 -1.475 3.368 1.00 96.44 125 LEU A N 1
ATOM 933 C CA . LEU A 1 125 ? 9.411 -0.465 4.213 1.00 96.44 125 LEU A CA 1
ATOM 934 C C . LEU A 1 125 ? 7.885 -0.656 4.287 1.00 96.44 125 LEU A C 1
ATOM 936 O O . LEU A 1 125 ? 7.307 -0.453 5.354 1.00 96.44 125 LEU A O 1
ATOM 940 N N . GLY A 1 126 ? 7.245 -1.106 3.198 1.00 96.25 126 GLY A N 1
ATOM 941 C CA . GLY A 1 126 ? 5.823 -1.472 3.190 1.00 96.25 126 GLY A CA 1
ATOM 942 C C . GLY A 1 126 ? 5.524 -2.564 4.219 1.00 96.25 126 GLY A C 1
ATOM 943 O O . GLY A 1 126 ? 4.754 -2.340 5.155 1.00 96.25 1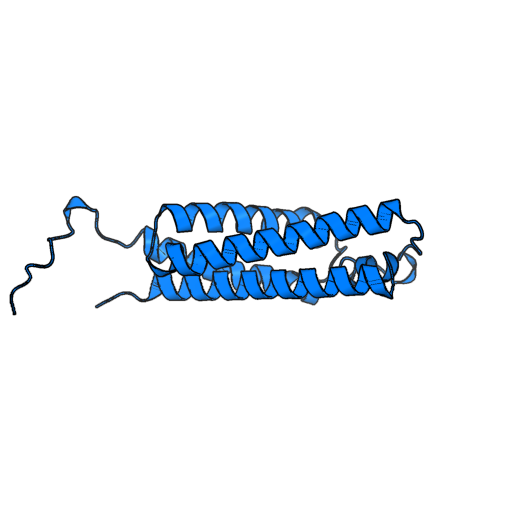26 GLY A O 1
ATOM 944 N N . LEU A 1 127 ? 6.256 -3.680 4.147 1.00 97.12 127 LEU A N 1
ATOM 945 C CA . LEU A 1 127 ? 6.165 -4.794 5.098 1.00 97.12 127 LEU A CA 1
ATOM 946 C C . LEU A 1 127 ? 6.416 -4.364 6.550 1.00 97.12 127 LEU A C 1
ATOM 948 O O . LEU A 1 127 ? 5.688 -4.774 7.459 1.00 97.12 127 LEU A O 1
ATOM 952 N N . ALA A 1 128 ? 7.431 -3.526 6.771 1.00 98.06 128 ALA A N 1
ATOM 953 C CA . ALA A 1 128 ? 7.803 -3.043 8.097 1.00 98.06 128 ALA A CA 1
ATOM 954 C C . ALA A 1 128 ? 6.724 -2.153 8.734 1.00 98.06 128 ALA A C 1
ATOM 956 O O . ALA A 1 128 ? 6.595 -2.139 9.956 1.00 98.06 128 ALA A O 1
ATOM 957 N N . LEU A 1 129 ? 5.936 -1.433 7.929 1.00 98.50 129 LEU A N 1
ATOM 958 C CA . LEU A 1 129 ? 4.784 -0.657 8.398 1.00 98.50 129 LEU A CA 1
ATOM 959 C C . LEU A 1 129 ? 3.531 -1.529 8.537 1.00 98.50 129 LEU A C 1
ATOM 961 O O . LEU A 1 129 ? 2.767 -1.379 9.492 1.00 98.50 129 LEU A O 1
ATOM 965 N N . TRP A 1 130 ? 3.329 -2.464 7.611 1.00 98.56 130 TRP A N 1
ATOM 966 C CA . TRP A 1 130 ? 2.159 -3.331 7.570 1.00 98.56 130 TRP A CA 1
ATOM 967 C C . TRP A 1 130 ? 2.087 -4.295 8.759 1.00 98.56 130 TRP A C 1
ATOM 969 O O . TRP A 1 130 ? 1.037 -4.411 9.393 1.00 98.56 130 TRP A O 1
ATOM 979 N N . LEU A 1 131 ? 3.196 -4.951 9.117 1.00 98.31 131 LEU A N 1
ATOM 980 C CA . LEU A 1 131 ? 3.212 -5.932 10.208 1.00 98.31 131 LEU A CA 1
ATOM 981 C C . LEU A 1 131 ? 2.745 -5.329 11.552 1.00 98.31 131 LEU A C 1
ATOM 983 O O . LEU A 1 131 ? 1.797 -5.860 12.141 1.00 98.31 131 LEU A O 1
ATOM 987 N N . PRO A 1 132 ? 3.305 -4.201 12.035 1.00 98.31 132 PRO A N 1
ATOM 988 C CA . PRO A 1 132 ? 2.777 -3.513 13.209 1.00 98.31 132 PRO A CA 1
ATOM 989 C C . PRO A 1 132 ? 1.316 -3.080 13.047 1.00 98.31 132 PRO A 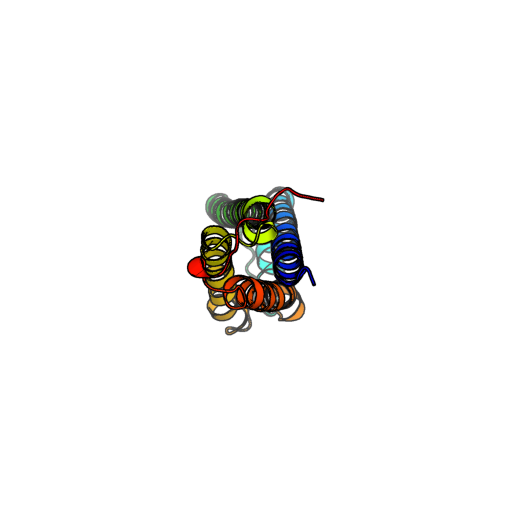C 1
ATOM 991 O O . PRO A 1 132 ? 0.538 -3.235 13.991 1.00 98.31 132 PRO A O 1
ATOM 994 N N . ALA A 1 133 ? 0.913 -2.584 11.867 1.00 98.38 133 ALA A N 1
ATOM 995 C CA . ALA A 1 133 ? -0.473 -2.183 11.615 1.00 98.38 133 ALA A CA 1
ATOM 996 C C . ALA A 1 133 ? -1.454 -3.331 11.891 1.00 98.38 133 ALA A C 1
ATOM 998 O O . ALA A 1 133 ? -2.445 -3.153 12.610 1.00 98.38 133 ALA A O 1
ATOM 999 N N . VAL A 1 134 ? -1.146 -4.522 11.369 1.00 98.25 134 VAL A N 1
ATOM 1000 C CA . VAL A 1 134 ? -1.939 -5.741 11.559 1.00 98.25 134 VAL A CA 1
ATOM 1001 C C . VAL A 1 134 ? -1.928 -6.190 13.013 1.00 98.25 134 VAL A C 1
ATOM 1003 O O . VAL A 1 134 ? -2.997 -6.468 13.562 1.00 98.25 134 VAL A O 1
ATOM 1006 N N . ILE A 1 135 ? -0.757 -6.240 13.653 1.00 97.62 135 ILE A N 1
ATOM 1007 C CA . ILE A 1 135 ? -0.612 -6.708 15.038 1.00 97.62 135 ILE A CA 1
ATOM 1008 C C . ILE A 1 135 ? -1.445 -5.835 15.980 1.00 97.62 135 ILE A C 1
ATOM 1010 O O . ILE A 1 135 ? -2.321 -6.340 16.686 1.00 97.62 135 ILE A O 1
ATOM 1014 N N . PHE A 1 136 ? -1.236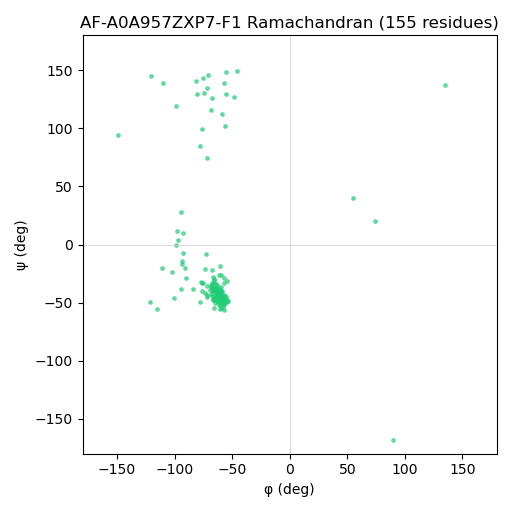 -4.518 15.956 1.00 97.06 136 PHE A N 1
ATOM 1015 C CA . PHE A 1 136 ? -1.926 -3.602 16.863 1.00 97.06 136 PHE A CA 1
ATOM 1016 C C . PHE A 1 136 ? -3.427 -3.503 16.567 1.00 97.06 136 PHE A C 1
ATOM 1018 O O . PHE A 1 136 ? -4.235 -3.459 17.496 1.00 97.06 136 PHE A O 1
ATOM 1025 N N . SER A 1 137 ? -3.835 -3.552 15.296 1.00 95.69 137 SER A N 1
ATOM 1026 C CA . SER A 1 137 ? -5.264 -3.583 14.956 1.00 95.69 137 SER A CA 1
ATOM 1027 C C . SER A 1 137 ? -5.934 -4.896 15.386 1.00 95.69 137 SER A C 1
ATOM 1029 O O . SER A 1 137 ? -7.069 -4.869 15.856 1.00 95.69 137 SER A O 1
ATOM 1031 N N . SER A 1 138 ? -5.236 -6.035 15.289 1.00 96.25 138 SER A N 1
ATOM 1032 C CA . SER A 1 138 ? -5.752 -7.342 15.732 1.00 96.25 138 SER A CA 1
ATOM 1033 C C . SER A 1 138 ? -5.917 -7.385 17.248 1.00 96.25 138 SER A C 1
ATOM 1035 O O . SER A 1 138 ? -6.982 -7.751 17.738 1.00 96.25 138 SER A O 1
ATOM 1037 N N . ILE A 1 139 ? -4.907 -6.928 17.996 1.00 94.31 139 ILE A N 1
ATOM 1038 C CA . ILE A 1 139 ? -4.999 -6.770 19.454 1.00 94.31 139 ILE A CA 1
ATOM 1039 C C . ILE A 1 139 ? -6.196 -5.873 19.803 1.00 94.31 139 ILE A C 1
ATOM 1041 O O . ILE A 1 139 ? -6.985 -6.217 20.679 1.00 94.31 139 ILE A O 1
ATOM 1045 N N . GLY A 1 140 ? -6.375 -4.755 19.090 1.00 91.12 140 GLY A N 1
ATOM 1046 C CA . GLY A 1 140 ? -7.510 -3.852 19.281 1.00 91.12 140 GLY A CA 1
ATOM 1047 C C . GLY A 1 140 ? -8.866 -4.540 19.106 1.00 91.12 140 GLY A C 1
ATOM 1048 O O . GLY A 1 140 ? -9.750 -4.360 19.941 1.00 91.12 140 GLY A O 1
ATOM 1049 N N . VAL A 1 141 ? -9.040 -5.342 18.057 1.00 91.31 141 VAL A N 1
ATOM 1050 C CA . VAL A 1 141 ? -10.322 -5.999 17.755 1.00 91.31 141 VAL A CA 1
ATOM 1051 C C . VAL A 1 141 ? -10.610 -7.191 18.666 1.00 91.31 141 VAL A C 1
ATOM 1053 O O . VAL A 1 141 ? -11.761 -7.370 19.067 1.00 91.31 141 VAL A O 1
ATOM 1056 N N . PHE A 1 142 ? -9.600 -8.001 18.992 1.00 89.69 142 PHE A N 1
ATOM 1057 C CA . PHE A 1 142 ? -9.794 -9.271 19.699 1.00 89.69 142 PHE A CA 1
ATOM 1058 C C . PHE A 1 142 ? -9.659 -9.179 21.224 1.00 89.69 142 PHE A C 1
ATOM 1060 O O . PHE A 1 142 ? -10.170 -10.060 21.907 1.00 89.69 142 PHE A O 1
ATOM 1067 N N . ASN A 1 143 ? -9.066 -8.110 21.772 1.00 84.31 143 ASN A N 1
ATOM 1068 C CA . ASN A 1 143 ? -8.957 -7.918 23.227 1.00 84.31 143 ASN A CA 1
ATOM 1069 C C . ASN A 1 143 ? -10.038 -6.993 23.822 1.00 84.31 143 ASN A C 1
ATOM 1071 O O . ASN A 1 143 ? -9.920 -6.584 24.978 1.00 84.31 143 ASN A O 1
ATOM 1075 N N . LEU A 1 144 ? -11.088 -6.636 23.070 1.00 63.62 144 LEU A N 1
ATOM 1076 C CA . LEU A 1 144 ? -12.252 -5.967 23.660 1.00 63.62 144 LEU A CA 1
ATOM 1077 C C . LEU A 1 144 ? -13.197 -6.987 24.313 1.00 63.62 144 LEU A C 1
ATOM 1079 O O . LEU A 1 144 ? -13.453 -8.029 23.705 1.00 63.62 144 LEU A O 1
ATOM 1083 N N . PRO A 1 145 ? -13.786 -6.668 25.485 1.00 56.91 145 PRO A N 1
ATOM 1084 C CA . PRO A 1 145 ? -14.840 -7.487 26.067 1.00 56.91 145 PRO A CA 1
ATOM 1085 C C . PRO A 1 145 ? -15.994 -7.681 25.065 1.00 56.91 145 PRO A C 1
ATOM 1087 O O . PRO A 1 145 ? -16.265 -6.769 24.262 1.00 56.91 145 PRO A O 1
ATOM 1090 N N . PRO A 1 146 ? -16.688 -8.834 25.106 1.00 57.38 146 PRO A N 1
ATOM 1091 C CA . PRO A 1 146 ? -17.915 -9.064 24.350 1.00 57.38 146 PRO A CA 1
ATOM 1092 C C . PRO A 1 146 ? -18.885 -7.881 24.462 1.00 57.38 146 PRO A C 1
ATOM 1094 O O . PRO A 1 146 ? -18.943 -7.202 25.483 1.00 57.38 146 PRO A O 1
ATOM 1097 N N . ILE A 1 147 ? -19.685 -7.6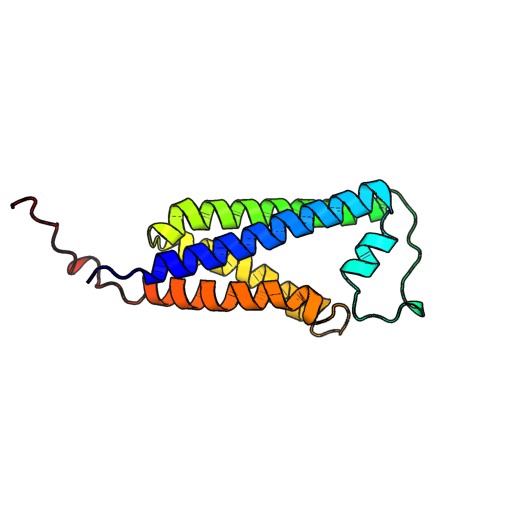30 23.418 1.00 56.75 147 ILE A N 1
ATOM 1098 C CA . ILE A 1 147 ? -20.682 -6.538 23.416 1.00 56.75 147 ILE A CA 1
ATOM 1099 C C . ILE A 1 147 ? -21.629 -6.641 24.624 1.00 56.75 147 ILE A C 1
ATOM 1101 O O . ILE A 1 147 ? -22.032 -5.610 25.153 1.00 56.75 147 ILE A O 1
ATOM 1105 N N . ALA A 1 148 ? -21.909 -7.862 25.091 1.00 57.72 148 ALA A N 1
ATOM 1106 C CA . ALA A 1 148 ? -22.714 -8.137 26.279 1.00 57.72 148 ALA A CA 1
ATOM 1107 C C . ALA A 1 148 ? -22.154 -7.516 27.578 1.00 57.72 148 ALA A C 1
ATOM 1109 O O . ALA A 1 148 ? -22.931 -7.184 28.465 1.00 57.72 148 ALA A O 1
ATOM 1110 N N . ASP A 1 149 ? -20.839 -7.289 27.660 1.00 57.44 149 ASP A N 1
ATOM 1111 C CA . ASP A 1 149 ? -20.164 -6.783 28.864 1.00 57.44 149 ASP A CA 1
ATOM 1112 C C . ASP A 1 149 ? -19.890 -5.272 28.805 1.00 57.44 149 ASP A C 1
ATOM 1114 O O . ASP A 1 149 ? -19.335 -4.684 29.737 1.00 57.44 149 ASP A O 1
ATOM 1118 N N . ARG A 1 150 ? -20.278 -4.602 27.710 1.00 61.84 150 ARG A N 1
ATOM 1119 C CA . ARG A 1 150 ? -20.228 -3.140 27.626 1.00 61.84 150 ARG A CA 1
ATOM 1120 C C . ARG A 1 150 ? -21.413 -2.578 28.398 1.00 61.84 150 ARG A C 1
ATOM 1122 O O . ARG A 1 150 ? -22.453 -2.288 27.813 1.00 61.84 150 ARG A O 1
ATOM 1129 N N . GLN A 1 151 ? -21.248 -2.416 29.709 1.00 58.38 151 GLN A N 1
ATOM 1130 C CA . GLN A 1 151 ? -22.141 -1.563 30.492 1.00 58.38 151 GLN A CA 1
ATOM 1131 C C . GLN A 1 151 ? -22.273 -0.218 29.752 1.00 58.38 151 GLN A C 1
ATOM 1133 O O . GLN A 1 151 ? -21.240 0.368 29.394 1.00 58.38 151 GLN A O 1
ATOM 1138 N N . PRO A 1 152 ? -23.495 0.266 29.455 1.00 56.84 152 PRO A N 1
ATOM 1139 C CA . PRO A 1 152 ? -23.650 1.632 28.987 1.00 56.84 152 PRO A CA 1
ATOM 1140 C C . PRO A 1 152 ? -22.994 2.524 30.037 1.00 56.84 152 PRO A C 1
ATOM 1142 O O . PRO A 1 152 ? -23.230 2.338 31.228 1.00 56.84 152 PRO A O 1
ATOM 1145 N N . LEU A 1 153 ? -22.116 3.431 29.603 1.00 60.00 153 LEU A N 1
ATOM 1146 C CA . LEU A 1 153 ? -21.568 4.450 30.489 1.00 60.00 153 LEU A CA 1
ATOM 1147 C C . LEU A 1 153 ? -22.771 5.193 31.06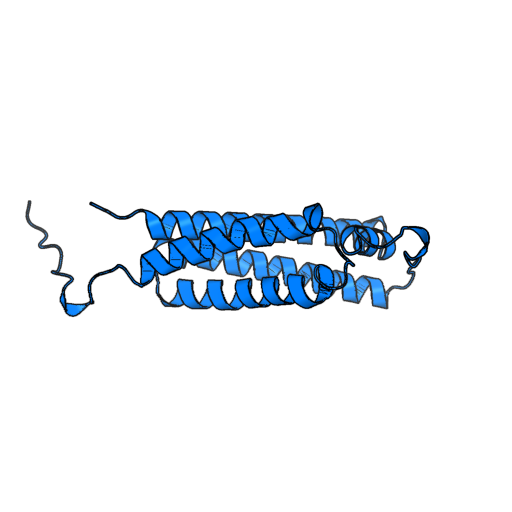8 1.00 60.00 153 LEU A C 1
ATOM 1149 O O . LEU A 1 153 ? -23.408 5.972 30.361 1.00 60.00 153 LEU A O 1
ATOM 1153 N N . THR A 1 154 ? -23.130 4.879 32.310 1.00 60.00 154 THR A N 1
ATOM 1154 C CA . THR A 1 154 ? -24.124 5.630 33.058 1.00 60.00 154 THR A CA 1
ATOM 1155 C C . THR A 1 154 ? -23.579 7.042 33.128 1.00 60.00 154 THR A C 1
ATOM 1157 O O . THR A 1 154 ? -22.504 7.278 33.681 1.00 60.00 154 THR A O 1
ATOM 1160 N N . ALA A 1 155 ? -24.263 7.951 32.445 1.00 56.16 155 ALA A N 1
ATOM 1161 C CA . ALA A 1 155 ? -23.959 9.364 32.453 1.00 56.16 155 ALA A CA 1
ATOM 1162 C C . ALA A 1 155 ? -24.363 9.926 33.818 1.00 56.16 155 ALA A C 1
ATOM 1164 O O . ALA A 1 155 ? -25.395 10.562 33.911 1.00 56.16 155 ALA A O 1
ATOM 1165 N N . ASP A 1 156 ? -23.586 9.632 34.857 1.00 59.50 156 ASP A N 1
ATOM 1166 C CA . ASP A 1 156 ? -23.724 10.228 36.184 1.00 59.50 156 ASP A CA 1
ATOM 1167 C C . ASP A 1 156 ? -22.344 10.295 36.851 1.00 59.50 156 ASP A C 1
ATOM 1169 O O . ASP A 1 156 ? -21.872 9.321 37.443 1.00 59.50 156 ASP A O 1
ATOM 1173 N N . SER A 1 157 ? -21.693 11.453 36.701 1.00 47.84 157 SER A N 1
ATOM 1174 C CA . SER A 1 157 ? -20.886 12.135 37.729 1.00 47.84 157 SER A CA 1
ATOM 1175 C C . SER A 1 157 ? -20.459 13.509 37.222 1.00 47.84 157 SER A C 1
ATOM 1177 O O . SER A 1 157 ? -19.689 13.532 36.230 1.00 47.84 157 SER A O 1
#

pLDDT: mean 91.72, std 12.05, range [47.84, 98.88]

Foldseek 3Di:
DDDCLLVQLLVLLLVLLVVLLVVLVVLLVCCVPVNDQSSQCLLQVQDDPVPRDPDDDDVNSVVSNVVSVVSNVLSVVSNCLSVPASSVLHPVSLVVNCVSLVVVLVCCVVPRVVVRRHDCVSNVVSVVSNVSSNVSSVCSNPVDDDPVPPDPPPPDD

Solvent-accessible surface area (backbone atoms only — not comparable to full-atom values): 8188 Å² total; per-residue (Å²): 130,90,80,61,43,17,42,53,8,16,49,27,36,33,52,38,14,50,52,35,33,51,49,18,51,51,43,42,49,32,44,75,75,69,25,43,36,52,37,46,50,66,60,31,57,48,45,58,77,90,71,58,66,87,56,81,58,72,65,63,40,50,53,54,41,50,52,27,52,50,40,27,52,51,15,51,51,37,29,52,36,14,66,70,22,18,47,72,54,32,70,66,26,46,54,51,44,50,52,56,52,46,53,51,51,52,45,43,41,68,70,25,46,70,73,43,32,22,35,63,87,76,58,38,61,54,55,66,26,45,53,55,15,53,52,27,36,47,51,37,63,70,72,52,77,57,78,90,70,60,71,75,81,72,90,77,134

Mean predicted aligned error: 5.7 Å

Radius of gyration: 19.46 Å; Cα contacts (8 Å, |Δi|>4): 186; chains: 1; bounding box: 47×26×64 Å